Protein AF-A0A7C9F8Z6-F1 (afdb_monomer_lite)

Structure (mmCIF, N/CA/C/O backbone):
data_AF-A0A7C9F8Z6-F1
#
_entry.id   AF-A0A7C9F8Z6-F1
#
loop_
_atom_site.group_PDB
_atom_site.id
_atom_site.type_symbol
_atom_site.label_atom_id
_atom_site.label_alt_id
_atom_site.label_comp_id
_atom_site.label_asym_id
_atom_site.label_entity_id
_atom_site.label_seq_id
_atom_site.pdbx_PDB_ins_code
_atom_site.Cartn_x
_atom_site.Cartn_y
_atom_site.Cartn_z
_atom_site.occupancy
_atom_site.B_iso_or_equiv
_atom_site.auth_seq_id
_atom_site.auth_comp_id
_atom_site.auth_asym_id
_atom_site.auth_atom_id
_atom_site.pdbx_PDB_model_num
ATOM 1 N N . MET A 1 1 ? -21.407 3.156 1.491 1.00 57.25 1 MET A N 1
ATOM 2 C CA . MET A 1 1 ? -20.018 3.135 2.003 1.00 57.25 1 MET A CA 1
ATOM 3 C C . MET A 1 1 ? -19.072 3.362 0.837 1.00 57.25 1 MET A C 1
ATOM 5 O O . MET A 1 1 ? -19.248 2.714 -0.189 1.00 57.25 1 MET A O 1
ATOM 9 N N . ASN A 1 2 ? -18.122 4.292 0.960 1.00 82.75 2 ASN A N 1
ATOM 10 C CA . ASN A 1 2 ? -17.141 4.558 -0.094 1.00 82.75 2 ASN A CA 1
ATOM 11 C C . ASN A 1 2 ? -16.008 3.529 -0.013 1.00 82.75 2 ASN A C 1
ATOM 13 O O . ASN A 1 2 ? -15.420 3.335 1.046 1.00 82.75 2 ASN A O 1
ATOM 17 N N . VAL A 1 3 ? -15.734 2.858 -1.130 1.00 90.50 3 VAL A N 1
ATOM 18 C CA . VAL A 1 3 ? -14.650 1.874 -1.257 1.00 90.50 3 VAL A CA 1
ATOM 19 C C . VAL A 1 3 ? -13.492 2.471 -2.050 1.00 90.50 3 VAL A C 1
ATOM 21 O O . VAL A 1 3 ? -13.716 3.195 -3.024 1.00 90.50 3 VAL A O 1
ATOM 24 N N . LEU A 1 4 ? -12.261 2.125 -1.679 1.00 91.12 4 LEU A N 1
ATOM 25 C CA . LEU A 1 4 ? -11.060 2.476 -2.432 1.00 91.12 4 LEU A CA 1
ATOM 26 C C . LEU A 1 4 ? -10.999 1.614 -3.687 1.00 91.12 4 LEU A C 1
ATOM 28 O O . LEU A 1 4 ? -11.173 0.393 -3.632 1.00 91.12 4 LEU A O 1
ATOM 32 N N . LYS A 1 5 ? -10.746 2.247 -4.830 1.00 92.12 5 LYS A N 1
ATOM 33 C CA . LYS A 1 5 ? -10.627 1.577 -6.126 1.00 92.12 5 LYS A CA 1
ATOM 34 C C . LYS A 1 5 ? -9.312 1.984 -6.771 1.00 92.12 5 LYS A C 1
ATOM 36 O O . LYS A 1 5 ? -9.063 3.174 -6.938 1.00 92.12 5 LYS A O 1
ATOM 41 N N . SER A 1 6 ? -8.529 0.992 -7.176 1.00 91.19 6 SER A N 1
ATOM 42 C CA . SER A 1 6 ? -7.329 1.215 -7.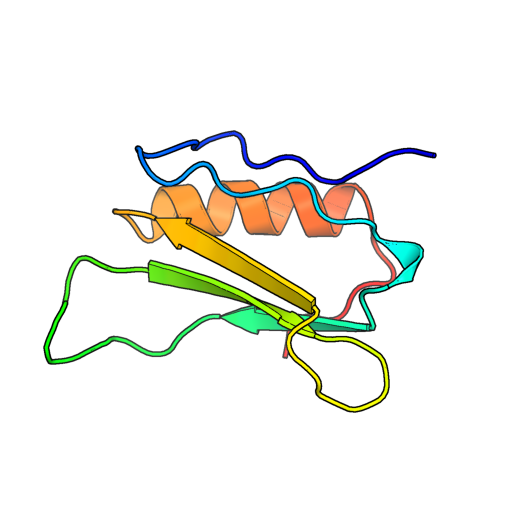977 1.00 91.19 6 SER A CA 1
ATOM 43 C C . SER A 1 6 ? -7.711 1.771 -9.349 1.00 91.19 6 SER A C 1
ATOM 45 O O . SER A 1 6 ? -8.651 1.271 -9.987 1.00 91.19 6 SER A O 1
ATOM 47 N N . LYS A 1 7 ? -6.972 2.781 -9.818 1.00 88.62 7 LYS A N 1
ATOM 48 C CA . LYS A 1 7 ? -7.068 3.277 -11.202 1.00 88.62 7 LYS A CA 1
ATOM 49 C C . LYS A 1 7 ? -6.409 2.325 -12.199 1.00 88.62 7 LYS A C 1
ATOM 51 O O . LYS A 1 7 ? -6.726 2.360 -13.385 1.00 88.62 7 LYS A O 1
ATOM 56 N N . TYR A 1 8 ? -5.518 1.459 -11.725 1.00 85.00 8 TYR A N 1
ATOM 57 C CA . TYR A 1 8 ? -4.693 0.576 -12.542 1.00 85.00 8 TYR A CA 1
ATOM 58 C C . TYR A 1 8 ? -5.136 -0.876 -12.391 1.00 85.00 8 TYR A C 1
ATOM 60 O O . TYR A 1 8 ? -4.454 -1.700 -11.788 1.00 85.00 8 TYR A O 1
ATOM 68 N N . ARG A 1 9 ? -6.299 -1.204 -12.958 1.00 71.69 9 ARG A N 1
ATOM 69 C CA . ARG A 1 9 ? -6.783 -2.588 -13.020 1.00 71.69 9 ARG A CA 1
ATOM 70 C C . ARG A 1 9 ? -6.011 -3.344 -14.100 1.00 71.69 9 ARG A C 1
ATOM 72 O O . ARG A 1 9 ? -6.375 -3.301 -15.270 1.00 71.69 9 ARG A O 1
ATOM 79 N N . THR A 1 10 ? -4.926 -4.005 -13.723 1.00 58.84 10 THR A N 1
ATOM 80 C CA . THR A 1 10 ? -4.282 -5.012 -14.575 1.00 58.84 10 THR A CA 1
ATOM 81 C C . THR A 1 10 ? -5.037 -6.334 -14.404 1.00 58.84 10 THR A C 1
ATOM 83 O O . THR A 1 10 ? -5.447 -6.643 -13.294 1.00 58.84 10 THR A O 1
ATOM 86 N N . GLY A 1 11 ? -5.279 -7.077 -15.493 1.00 64.56 11 GLY A N 1
ATOM 87 C CA . GLY A 1 11 ? -5.896 -8.422 -15.548 1.00 64.56 11 GLY A CA 1
ATOM 88 C C . GLY A 1 11 ? -6.630 -8.940 -14.294 1.00 64.56 11 GLY A C 1
ATOM 89 O O . GLY A 1 11 ? -7.857 -8.888 -14.232 1.00 64.56 11 GLY A O 1
ATOM 90 N N . ILE A 1 12 ? -5.876 -9.446 -13.303 1.00 59.00 12 ILE A N 1
ATOM 91 C CA . ILE A 1 12 ? -6.370 -9.805 -11.960 1.00 59.00 12 ILE A CA 1
ATOM 92 C C . ILE A 1 12 ? -6.755 -8.510 -11.234 1.00 59.00 12 ILE A C 1
ATOM 94 O O . ILE A 1 12 ? -5.951 -7.898 -10.534 1.00 59.00 12 ILE A O 1
ATOM 98 N N . ALA A 1 13 ? -7.985 -8.064 -11.478 1.00 69.62 13 ALA A N 1
ATOM 99 C CA . ALA A 1 13 ? -8.482 -6.759 -11.079 1.00 69.62 13 ALA A CA 1
ATOM 100 C C . ALA A 1 13 ? -8.202 -6.468 -9.600 1.00 69.62 13 ALA A C 1
ATOM 102 O O . ALA A 1 13 ? -8.766 -7.136 -8.740 1.00 69.62 13 ALA A O 1
ATOM 103 N N . ASN A 1 14 ? -7.381 -5.444 -9.329 1.00 89.69 14 ASN A N 1
ATOM 104 C CA . ASN A 1 14 ? -7.166 -4.850 -8.007 1.00 89.69 14 ASN A CA 1
ATOM 105 C C . ASN A 1 14 ? -8.523 -4.616 -7.317 1.00 89.69 14 ASN A C 1
ATOM 107 O O . ASN A 1 14 ? -9.220 -3.647 -7.653 1.00 89.69 14 ASN A O 1
ATOM 111 N N . PRO A 1 15 ? -8.948 -5.520 -6.412 1.00 89.50 15 PRO A N 1
ATOM 112 C CA . PRO A 1 15 ? -10.316 -5.530 -5.921 1.00 89.50 15 PRO A CA 1
ATOM 113 C C . PRO A 1 15 ? -10.549 -4.318 -5.030 1.00 89.50 15 PRO A C 1
ATOM 115 O O . PRO A 1 15 ? -9.624 -3.818 -4.391 1.00 89.50 15 PRO A O 1
ATOM 118 N N . ALA A 1 16 ? -11.792 -3.847 -4.968 1.00 92.19 16 ALA A N 1
ATOM 119 C CA . ALA A 1 16 ? -12.124 -2.726 -4.104 1.00 92.19 16 ALA A CA 1
ATOM 120 C C . ALA A 1 16 ? -11.775 -3.034 -2.635 1.00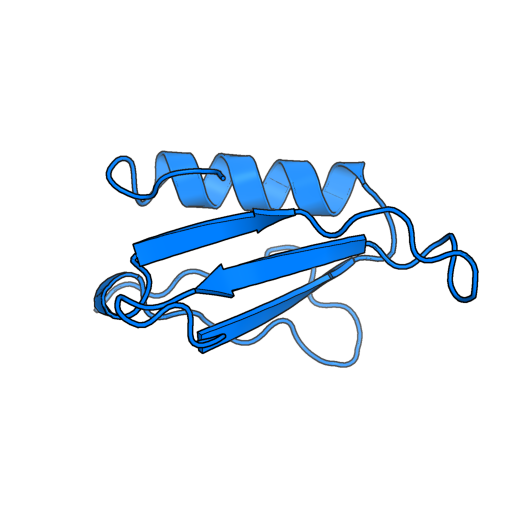 92.19 16 ALA A C 1
ATOM 122 O O . ALA A 1 16 ? -11.921 -4.172 -2.172 1.00 92.19 16 ALA A O 1
ATOM 123 N N . VAL A 1 17 ? -11.310 -2.014 -1.916 1.00 93.00 17 VAL A N 1
ATOM 124 C CA . VAL A 1 17 ? -10.946 -2.111 -0.499 1.00 93.00 17 VAL A CA 1
ATOM 125 C C . VAL A 1 17 ? -11.917 -1.278 0.320 1.00 93.00 17 VAL A C 1
ATOM 127 O O . VAL A 1 17 ? -12.191 -0.130 -0.016 1.00 93.00 17 VAL A O 1
ATOM 130 N N . GLU A 1 18 ? -12.440 -1.856 1.393 1.00 93.69 18 GLU A N 1
ATOM 131 C C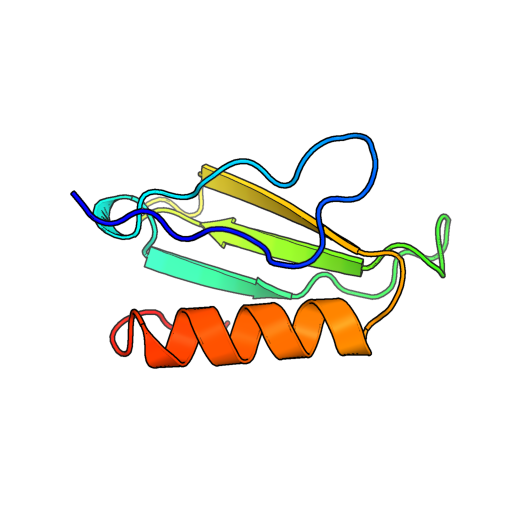A . GLU A 1 18 ? -13.241 -1.137 2.382 1.00 93.69 18 GLU A CA 1
ATOM 132 C C . GLU A 1 18 ? -12.294 -0.456 3.382 1.00 93.69 18 GLU A C 1
ATOM 134 O O . GLU A 1 18 ? -11.630 -1.173 4.136 1.00 93.69 18 GLU A O 1
ATOM 139 N N . PRO A 1 19 ? -12.211 0.892 3.416 1.00 92.06 19 PRO A N 1
ATOM 140 C CA . PRO A 1 19 ? -11.297 1.602 4.313 1.00 92.06 19 PRO A CA 1
ATOM 141 C C . PRO A 1 19 ? -11.461 1.216 5.780 1.00 92.06 19 PRO A C 1
ATOM 143 O O . PRO A 1 19 ? -10.476 1.071 6.489 1.00 92.06 19 PRO A O 1
ATOM 146 N N . SER A 1 20 ? -12.701 0.978 6.218 1.00 92.56 20 SER A N 1
ATOM 147 C CA . SER A 1 20 ? -13.036 0.619 7.602 1.00 92.56 20 SER A CA 1
ATOM 148 C C . SER A 1 20 ? -12.402 -0.689 8.078 1.00 92.56 20 SER A C 1
ATOM 150 O O . SER A 1 20 ? -12.367 -0.953 9.277 1.00 92.56 20 SER A O 1
ATOM 152 N N . ARG A 1 21 ? -11.916 -1.527 7.157 1.00 92.75 21 ARG A N 1
ATOM 153 C CA . ARG A 1 21 ? -11.239 -2.789 7.472 1.00 92.75 21 ARG A CA 1
ATOM 154 C C . ARG A 1 21 ? -9.720 -2.659 7.484 1.00 92.75 21 ARG A C 1
ATOM 156 O O . ARG A 1 21 ? -9.054 -3.619 7.862 1.00 92.75 21 ARG A O 1
ATOM 163 N N . VAL A 1 22 ? -9.181 -1.522 7.051 1.00 94.44 22 VAL A N 1
ATOM 164 C CA . VAL A 1 22 ? -7.744 -1.278 6.923 1.00 94.44 22 VAL A CA 1
ATOM 165 C C . VAL A 1 22 ? -7.270 -0.440 8.105 1.00 94.44 22 VAL A C 1
ATOM 167 O O . VAL A 1 22 ? -7.828 0.607 8.401 1.00 94.44 22 VAL A O 1
ATOM 170 N N . ALA A 1 23 ? -6.223 -0.909 8.770 1.00 93.31 23 ALA A N 1
ATOM 171 C CA . ALA A 1 23 ? -5.490 -0.182 9.794 1.00 93.31 23 ALA A CA 1
ATOM 172 C C . ALA A 1 23 ? -4.197 0.424 9.228 1.00 93.31 23 ALA A C 1
ATOM 174 O O . ALA A 1 23 ? -3.844 1.553 9.561 1.00 93.31 23 ALA A O 1
ATOM 175 N N . THR A 1 24 ? -3.485 -0.314 8.370 1.00 94.62 24 THR A N 1
ATOM 176 C CA . THR A 1 24 ? -2.183 0.109 7.834 1.00 94.62 24 THR A CA 1
ATOM 177 C C . THR A 1 24 ? -2.002 -0.304 6.377 1.00 94.62 24 THR A C 1
ATOM 179 O O . THR A 1 24 ? -2.628 -1.246 5.881 1.00 94.62 24 THR A O 1
ATOM 182 N N . ILE A 1 25 ? -1.137 0.422 5.673 1.00 95.38 25 ILE A N 1
ATOM 183 C CA . ILE A 1 25 ? -0.728 0.125 4.301 1.00 95.38 25 ILE A CA 1
ATOM 184 C C . ILE A 1 25 ? 0.772 -0.143 4.302 1.00 95.38 25 ILE A C 1
ATOM 186 O O . ILE A 1 25 ? 1.524 0.601 4.927 1.00 95.38 25 ILE A O 1
ATOM 190 N N . LYS A 1 26 ? 1.214 -1.178 3.582 1.00 95.06 26 LYS A N 1
ATOM 191 C CA . LYS A 1 26 ? 2.642 -1.477 3.396 1.00 95.06 26 LYS A CA 1
ATOM 192 C C . LYS A 1 26 ? 2.978 -1.612 1.920 1.00 95.06 26 LYS A C 1
ATOM 194 O O . LYS A 1 26 ? 2.218 -2.192 1.137 1.00 95.06 26 LYS A O 1
ATOM 199 N N . LEU A 1 27 ? 4.143 -1.103 1.540 1.00 93.25 27 LEU A N 1
ATOM 200 C CA . LEU A 1 27 ? 4.705 -1.307 0.210 1.00 93.25 27 LEU A CA 1
ATOM 201 C C . LEU A 1 27 ? 5.468 -2.625 0.171 1.00 93.25 27 LEU A C 1
ATOM 203 O O . LEU A 1 27 ? 6.200 -2.957 1.100 1.00 93.25 27 LEU A O 1
ATOM 207 N N . SER A 1 28 ? 5.346 -3.374 -0.923 1.00 88.62 28 SER A N 1
ATOM 208 C CA . SER A 1 28 ? 6.207 -4.537 -1.088 1.00 88.62 28 SER A CA 1
ATOM 209 C C . SER A 1 28 ? 7.670 -4.139 -1.254 1.00 88.62 28 SER A C 1
ATOM 211 O O . SER A 1 28 ? 7.951 -3.185 -2.001 1.00 88.62 28 SER A O 1
ATOM 213 N N . PRO A 1 29 ? 8.595 -4.917 -0.666 1.00 81.94 29 PRO A N 1
ATOM 214 C CA . PRO A 1 29 ? 9.985 -4.875 -1.079 1.00 81.94 29 PRO A CA 1
ATOM 215 C C . PRO A 1 29 ? 10.110 -5.342 -2.543 1.00 81.94 29 PRO A C 1
ATOM 217 O O . PRO A 1 29 ? 9.181 -5.961 -3.081 1.00 81.94 29 PRO A O 1
ATOM 220 N N . PRO A 1 30 ? 11.240 -5.059 -3.211 1.00 77.75 30 PRO A N 1
ATOM 221 C CA . PRO A 1 30 ? 11.529 -5.623 -4.525 1.00 77.75 30 PRO A CA 1
ATOM 222 C C . PRO A 1 30 ? 11.449 -7.155 -4.491 1.00 77.75 30 PRO A C 1
ATOM 224 O O . PRO A 1 30 ? 12.040 -7.782 -3.613 1.00 77.75 30 PRO A O 1
ATOM 227 N N . PHE A 1 31 ? 10.740 -7.770 -5.443 1.00 81.88 31 PHE A N 1
ATOM 228 C CA . PHE A 1 31 ? 10.680 -9.229 -5.573 1.00 81.88 31 PHE A CA 1
ATOM 229 C C . PHE A 1 31 ? 11.782 -9.718 -6.519 1.00 81.88 31 PHE A C 1
ATOM 231 O O . PHE A 1 31 ? 11.641 -9.540 -7.732 1.00 81.88 31 PHE A O 1
ATOM 238 N N . PRO A 1 32 ? 12.829 -10.418 -6.038 1.00 80.25 32 PRO A N 1
ATOM 239 C CA . PRO A 1 32 ? 13.943 -10.827 -6.901 1.00 80.25 32 PRO A CA 1
ATOM 240 C C . PRO A 1 32 ? 13.505 -11.738 -8.056 1.00 80.25 32 PRO A C 1
ATOM 242 O O . PRO A 1 32 ? 14.053 -11.681 -9.148 1.00 80.25 32 PRO A O 1
ATOM 245 N N . ARG A 1 33 ? 12.469 -12.559 -7.831 1.00 85.75 33 ARG A N 1
ATOM 246 C CA . ARG A 1 33 ? 11.921 -13.493 -8.830 1.00 85.75 33 ARG A CA 1
ATOM 247 C C . ARG A 1 33 ? 10.934 -12.845 -9.809 1.00 85.75 33 ARG A C 1
ATOM 249 O O . ARG A 1 33 ? 10.590 -13.462 -10.811 1.00 85.75 33 ARG A O 1
ATOM 256 N N . LYS A 1 34 ? 10.431 -11.645 -9.502 1.00 84.31 34 LYS A N 1
ATOM 257 C CA . LYS A 1 34 ? 9.472 -10.888 -10.323 1.00 84.31 34 LYS A CA 1
ATOM 258 C C . LYS A 1 34 ? 9.794 -9.389 -10.224 1.00 84.31 34 LYS A C 1
ATOM 260 O O . LYS A 1 34 ? 9.056 -8.660 -9.565 1.00 84.31 34 LYS A O 1
ATOM 265 N N . PRO A 1 35 ? 10.874 -8.920 -10.874 1.00 82.31 35 PRO A N 1
ATOM 266 C CA . PRO A 1 35 ? 11.379 -7.553 -10.698 1.00 82.31 35 PRO A CA 1
ATOM 267 C C . PRO A 1 35 ? 10.391 -6.465 -11.146 1.00 82.31 35 PRO A C 1
ATOM 269 O O . PRO A 1 35 ? 10.444 -5.343 -10.656 1.00 82.31 35 PRO A O 1
ATOM 272 N N . ASN A 1 36 ? 9.448 -6.807 -12.028 1.00 85.12 36 ASN A N 1
ATOM 273 C CA . ASN A 1 36 ? 8.421 -5.886 -12.521 1.00 85.12 36 ASN A CA 1
ATOM 274 C C . ASN A 1 36 ? 7.111 -5.950 -11.721 1.00 85.12 36 ASN A C 1
ATOM 276 O O . ASN A 1 36 ? 6.128 -5.333 -12.119 1.00 85.12 36 ASN A O 1
ATOM 280 N N . LEU A 1 37 ? 7.060 -6.719 -10.628 1.00 88.44 37 LEU A N 1
ATOM 281 C CA . LEU A 1 37 ? 5.878 -6.813 -9.782 1.00 88.44 37 LEU A CA 1
ATOM 282 C C . LEU A 1 37 ? 6.014 -5.877 -8.587 1.00 88.44 37 LEU A C 1
ATOM 284 O O . LEU A 1 37 ? 6.896 -6.036 -7.748 1.00 88.44 37 LEU A O 1
ATOM 288 N N . TRP A 1 38 ? 5.079 -4.947 -8.479 1.00 90.75 38 TRP A N 1
ATOM 289 C CA . TRP A 1 38 ? 4.981 -4.018 -7.365 1.00 90.75 38 TRP A CA 1
ATOM 290 C C . TRP A 1 38 ? 3.663 -4.252 -6.659 1.00 90.75 38 TRP A C 1
ATOM 292 O O . TRP A 1 38 ? 2.628 -4.395 -7.307 1.00 90.75 38 TRP A O 1
ATOM 302 N N . VAL A 1 39 ? 3.693 -4.305 -5.333 1.00 92.12 39 VAL A N 1
ATOM 303 C CA . VAL A 1 39 ? 2.513 -4.652 -4.548 1.00 92.12 39 VAL A CA 1
ATOM 304 C C . VAL A 1 39 ? 2.269 -3.609 -3.466 1.00 92.12 39 VAL A C 1
ATOM 306 O O . VAL A 1 39 ? 3.209 -3.045 -2.896 1.00 92.12 39 VAL A O 1
ATOM 309 N N . LEU A 1 40 ? 0.991 -3.327 -3.235 1.00 94.31 40 LEU A N 1
ATOM 310 C CA . LEU A 1 40 ? 0.490 -2.509 -2.141 1.00 94.31 40 LEU A CA 1
ATOM 311 C C . LEU A 1 40 ? -0.425 -3.383 -1.284 1.00 94.31 40 LEU A C 1
ATOM 313 O O . LEU A 1 40 ? -1.416 -3.933 -1.774 1.00 94.31 40 LEU A O 1
ATOM 317 N N . TYR A 1 41 ? -0.047 -3.550 -0.024 1.00 94.88 41 TYR A N 1
ATOM 318 C CA . TYR A 1 41 ? -0.740 -4.401 0.930 1.00 94.88 41 TYR A CA 1
ATOM 319 C C . TYR A 1 41 ? -1.598 -3.559 1.860 1.00 94.88 41 TYR A C 1
ATOM 321 O O . TYR A 1 41 ? -1.118 -2.586 2.437 1.00 94.88 41 TYR A O 1
ATOM 329 N N . PHE A 1 42 ? -2.844 -3.976 2.042 1.00 95.44 42 PHE A N 1
ATOM 330 C CA . PHE A 1 42 ? -3.771 -3.392 3.001 1.00 95.44 42 PHE A CA 1
ATOM 331 C C . PHE A 1 42 ? -3.917 -4.346 4.177 1.00 95.44 42 PHE A C 1
ATOM 333 O O . PHE A 1 42 ? -4.382 -5.474 4.000 1.00 95.44 42 PHE A O 1
ATOM 340 N N . TYR A 1 43 ? -3.541 -3.894 5.365 1.00 95.69 43 TYR A N 1
ATOM 341 C CA . TYR A 1 43 ? -3.551 -4.673 6.596 1.00 95.69 43 TYR A CA 1
ATOM 342 C C . TYR A 1 43 ? -4.668 -4.209 7.525 1.00 95.69 43 TYR A C 1
ATOM 344 O O . TYR A 1 43 ? -4.930 -3.015 7.620 1.00 95.69 43 TYR A O 1
ATOM 352 N N . GLY A 1 44 ? -5.329 -5.142 8.208 1.00 94.44 44 GLY A N 1
ATOM 353 C CA . GLY A 1 44 ? -6.310 -4.857 9.261 1.00 94.44 44 GLY A CA 1
ATOM 354 C C . GLY A 1 44 ? -5.669 -4.769 10.649 1.00 94.44 44 GLY A C 1
ATOM 355 O O . GLY A 1 44 ? -4.464 -4.948 10.790 1.00 94.44 44 GLY A O 1
ATOM 356 N N . GLY A 1 45 ? -6.483 -4.550 11.688 1.00 88.38 45 GLY A N 1
ATOM 357 C CA . GLY A 1 45 ? -6.014 -4.319 13.068 1.00 88.38 45 GLY A CA 1
ATOM 358 C C . GLY A 1 45 ? -5.199 -5.447 13.725 1.00 88.38 45 GLY A C 1
ATOM 359 O O . GLY A 1 45 ? -4.548 -5.196 14.729 1.00 88.38 45 GLY A O 1
ATOM 360 N N . ASN A 1 46 ? -5.182 -6.651 13.141 1.00 89.12 46 ASN A N 1
ATOM 361 C CA . ASN A 1 46 ? -4.429 -7.813 13.636 1.00 89.12 46 ASN A CA 1
ATOM 362 C C . ASN A 1 46 ? -3.262 -8.199 12.706 1.00 89.12 46 ASN A C 1
ATOM 364 O O . ASN A 1 46 ? -2.964 -9.382 12.563 1.00 89.12 46 ASN A O 1
ATOM 368 N N . ASP A 1 47 ? -2.694 -7.240 11.964 1.00 87.12 47 ASP A N 1
ATOM 369 C CA . ASP A 1 47 ? -1.659 -7.482 10.939 1.0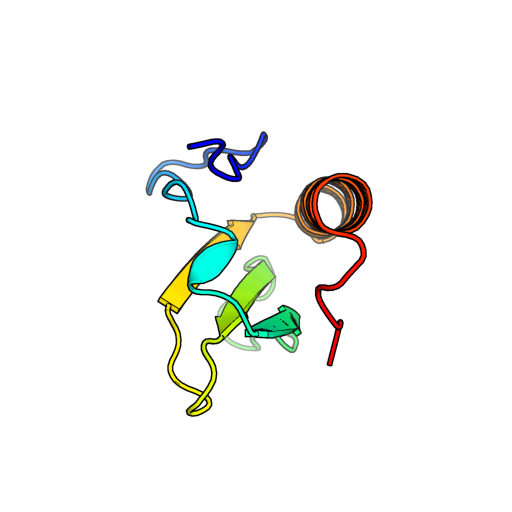0 87.12 47 ASP A CA 1
ATOM 370 C C . ASP A 1 47 ? -2.050 -8.531 9.875 1.00 87.12 47 ASP A C 1
ATOM 372 O O . ASP A 1 47 ? -1.218 -9.074 9.145 1.00 87.12 47 ASP A O 1
ATOM 376 N N . GLN A 1 48 ? -3.351 -8.778 9.712 1.00 93.94 48 GLN A N 1
ATOM 377 C CA . GLN A 1 48 ? -3.877 -9.644 8.664 1.00 93.94 48 GLN A CA 1
ATOM 378 C C . GLN A 1 48 ? -4.000 -8.876 7.348 1.00 93.94 48 GLN A C 1
ATOM 380 O O . GLN A 1 48 ? -4.512 -7.753 7.324 1.00 93.94 48 GLN A O 1
ATOM 385 N N . ILE A 1 49 ? -3.587 -9.492 6.240 1.00 93.31 49 ILE A N 1
ATOM 386 C CA . ILE A 1 49 ? -3.779 -8.913 4.907 1.00 93.31 49 ILE A CA 1
ATOM 387 C C . ILE A 1 49 ? -5.272 -8.943 4.577 1.00 93.31 49 ILE A C 1
ATOM 389 O O . ILE A 1 49 ? -5.880 -9.999 4.419 1.00 93.31 49 ILE A O 1
ATOM 393 N N . VAL A 1 50 ? -5.861 -7.761 4.447 1.00 94.12 50 VAL A N 1
ATOM 394 C CA . VAL A 1 50 ? -7.251 -7.571 4.033 1.00 94.12 50 VAL A CA 1
ATOM 395 C C . VAL A 1 50 ? -7.333 -7.634 2.518 1.00 94.12 50 VAL A C 1
ATOM 397 O O . VAL A 1 50 ? -8.190 -8.337 1.978 1.00 94.12 50 VAL A O 1
ATOM 400 N N . ARG A 1 51 ? -6.444 -6.918 1.820 1.00 93.81 51 ARG A N 1
ATOM 401 C CA . ARG A 1 51 ? -6.388 -6.858 0.354 1.00 93.81 51 ARG A CA 1
ATOM 402 C C . ARG A 1 51 ? -4.975 -6.600 -0.149 1.00 93.81 51 ARG A C 1
ATOM 404 O O . ARG A 1 51 ? -4.114 -6.107 0.575 1.00 93.81 51 ARG A O 1
ATOM 411 N N . THR A 1 52 ? -4.796 -6.888 -1.431 1.00 93.31 52 THR A N 1
ATOM 412 C CA . THR A 1 52 ? -3.535 -6.718 -2.142 1.00 93.31 52 THR A CA 1
ATOM 413 C C . THR A 1 52 ? -3.814 -6.114 -3.507 1.00 93.31 52 THR A C 1
ATOM 415 O O . THR A 1 52 ? -4.681 -6.611 -4.228 1.00 93.31 52 THR A O 1
ATOM 418 N N . TRP A 1 53 ? -3.085 -5.058 -3.855 1.00 93.94 53 TRP A N 1
ATOM 419 C CA . TRP A 1 53 ? -3.082 -4.473 -5.193 1.00 93.94 53 TRP A CA 1
ATOM 420 C C . TRP A 1 53 ? -1.742 -4.707 -5.875 1.00 93.94 53 TRP A C 1
ATOM 422 O O . TRP A 1 53 ? -0.691 -4.540 -5.259 1.00 93.94 53 TRP A O 1
ATOM 432 N N . TYR A 1 54 ? -1.794 -5.075 -7.149 1.00 91.88 54 TYR A N 1
ATOM 433 C CA . TYR A 1 54 ? -0.656 -5.434 -7.979 1.00 91.88 54 TYR A CA 1
ATOM 434 C C . TYR A 1 54 ? -0.469 -4.414 -9.098 1.00 91.88 54 TYR A C 1
ATOM 436 O O . TYR A 1 54 ? -1.431 -3.920 -9.692 1.00 91.88 54 TYR A O 1
ATOM 444 N N . TYR A 1 55 ? 0.790 -4.130 -9.411 1.00 90.69 55 TYR A N 1
ATOM 445 C CA . TYR A 1 55 ? 1.186 -3.168 -10.428 1.00 90.69 55 TYR A CA 1
ATOM 446 C C . TYR A 1 55 ? 2.397 -3.680 -11.196 1.00 90.69 55 TYR A C 1
ATOM 448 O O . TYR A 1 55 ? 3.247 -4.387 -10.655 1.00 90.69 55 TYR A O 1
ATOM 456 N N . ASP A 1 56 ? 2.479 -3.270 -12.456 1.00 89.50 56 ASP A N 1
ATOM 457 C CA . ASP A 1 56 ? 3.610 -3.513 -13.353 1.00 89.50 56 ASP A CA 1
ATOM 458 C C . ASP A 1 56 ? 4.681 -2.406 -13.269 1.00 89.50 56 ASP A C 1
ATOM 460 O O . ASP A 1 56 ? 5.743 -2.517 -13.876 1.00 89.50 56 ASP A O 1
ATOM 464 N N . SER A 1 57 ? 4.415 -1.323 -12.527 1.00 89.31 57 SER A N 1
ATOM 465 C CA . SER A 1 57 ? 5.352 -0.214 -12.359 1.00 89.31 57 SER A CA 1
ATOM 466 C C . SER A 1 57 ? 5.253 0.440 -10.975 1.00 89.31 57 SER A C 1
ATOM 468 O O . SER A 1 57 ? 4.160 0.522 -10.395 1.00 89.31 57 SER A O 1
ATOM 470 N N . PRO A 1 58 ? 6.372 0.974 -10.448 1.00 90.94 58 PRO A N 1
ATOM 471 C CA . PRO A 1 58 ? 6.380 1.648 -9.152 1.00 90.94 58 PRO A CA 1
ATOM 472 C C . PRO A 1 58 ? 5.583 2.958 -9.197 1.00 90.94 58 PRO A C 1
ATOM 474 O O . PRO A 1 58 ? 4.933 3.319 -8.220 1.00 90.94 58 PRO A O 1
ATOM 477 N N . ALA A 1 59 ? 5.567 3.636 -10.349 1.00 92.88 59 ALA A N 1
ATOM 478 C CA . ALA A 1 59 ? 4.847 4.891 -10.538 1.00 92.88 59 ALA A CA 1
ATOM 479 C C . ALA A 1 59 ? 3.321 4.718 -10.444 1.00 92.88 59 ALA A C 1
ATOM 481 O O . ALA A 1 59 ? 2.644 5.557 -9.854 1.00 92.88 59 ALA A O 1
ATOM 482 N N . LYS A 1 60 ? 2.765 3.628 -10.997 1.00 92.62 60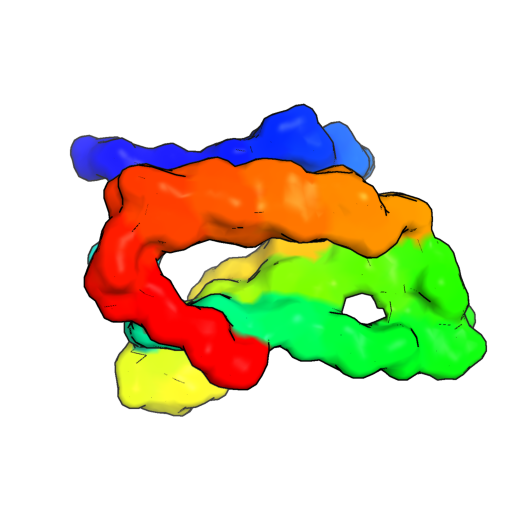 LYS A N 1
ATOM 483 C CA . LYS A 1 60 ? 1.328 3.323 -10.867 1.00 92.62 60 LYS A CA 1
ATOM 484 C C . LYS A 1 60 ? 0.959 3.013 -9.416 1.00 92.62 60 LYS A C 1
ATOM 486 O O . LYS A 1 60 ? -0.025 3.553 -8.919 1.00 92.62 60 LYS A O 1
ATOM 491 N N . ARG A 1 61 ? 1.789 2.215 -8.730 1.00 93.56 61 ARG A N 1
ATOM 492 C CA . ARG A 1 61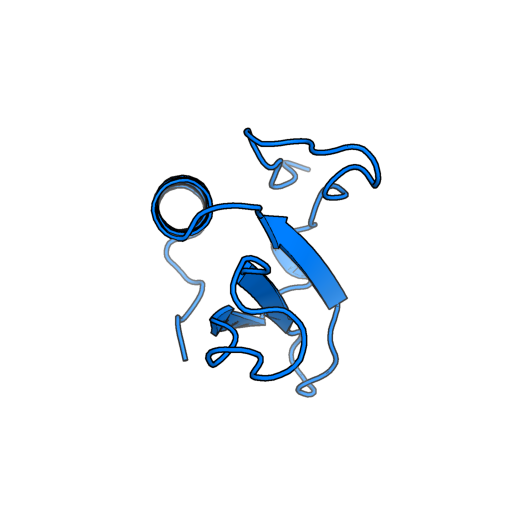 ? 1.630 1.923 -7.298 1.00 93.56 61 ARG A CA 1
ATOM 493 C C . ARG A 1 61 ? 1.610 3.203 -6.463 1.00 93.56 61 ARG A C 1
ATOM 495 O O . ARG A 1 61 ? 0.734 3.347 -5.618 1.00 93.56 61 ARG A O 1
ATOM 502 N N . GLN A 1 62 ? 2.548 4.119 -6.711 1.00 94.94 62 GLN A N 1
ATOM 503 C CA . GLN A 1 62 ? 2.642 5.375 -5.965 1.00 94.94 62 GLN A CA 1
ATOM 504 C C . GLN A 1 62 ? 1.410 6.259 -6.180 1.00 94.94 62 GLN A C 1
ATOM 506 O O . GLN A 1 62 ? 0.827 6.728 -5.214 1.00 94.94 62 GLN A O 1
ATOM 511 N N . LYS A 1 63 ? 0.944 6.413 -7.426 1.00 95.31 63 LYS A N 1
ATOM 512 C CA . LYS A 1 63 ? -0.250 7.221 -7.727 1.00 95.31 63 LYS A CA 1
ATOM 513 C C . LYS A 1 63 ? -1.515 6.717 -7.027 1.00 95.31 63 LYS A C 1
ATOM 515 O O . LYS A 1 63 ? -2.321 7.530 -6.579 1.00 95.31 63 LYS A O 1
ATOM 520 N N . ASP A 1 64 ? -1.704 5.399 -6.943 1.00 94.38 64 ASP A N 1
ATOM 521 C CA . ASP A 1 64 ? -2.829 4.830 -6.192 1.00 94.38 64 ASP A CA 1
ATOM 522 C C . ASP A 1 64 ? -2.624 4.966 -4.674 1.00 94.38 64 ASP A C 1
ATOM 524 O O . ASP A 1 64 ? -3.592 5.249 -3.971 1.00 94.38 64 ASP A O 1
ATOM 528 N N . LEU A 1 65 ? -1.392 4.832 -4.163 1.00 95.31 65 LEU A N 1
ATOM 529 C CA . LEU A 1 65 ? -1.088 5.093 -2.751 1.00 95.31 65 LEU A CA 1
ATOM 530 C C . LEU A 1 65 ? -1.442 6.533 -2.362 1.00 95.31 65 LEU A C 1
ATOM 532 O O . LEU A 1 65 ? -2.182 6.733 -1.402 1.00 95.31 65 LEU A O 1
ATOM 536 N N . ASP A 1 66 ? -0.967 7.519 -3.122 1.00 95.25 66 ASP A N 1
ATOM 537 C CA . ASP A 1 66 ? -1.212 8.940 -2.854 1.00 95.25 66 ASP A CA 1
ATOM 538 C C . ASP A 1 66 ? -2.716 9.239 -2.832 1.00 95.25 66 ASP A C 1
ATOM 540 O O . ASP A 1 66 ? -3.217 9.936 -1.951 1.00 95.25 66 ASP A O 1
ATOM 544 N N . GLN A 1 67 ? -3.467 8.648 -3.766 1.00 93.94 67 GLN A N 1
ATOM 545 C CA . GLN A 1 67 ? -4.919 8.773 -3.795 1.00 93.94 67 GLN A CA 1
ATOM 546 C C . GLN A 1 67 ? -5.585 8.132 -2.571 1.00 93.94 67 GLN A C 1
ATOM 548 O O . GLN A 1 67 ? -6.535 8.701 -2.035 1.00 93.94 67 GLN A O 1
ATOM 553 N N . VAL A 1 68 ? -5.132 6.953 -2.139 1.00 94.06 68 VAL A N 1
ATOM 554 C CA . VAL A 1 68 ? -5.668 6.294 -0.940 1.00 94.06 68 VAL A CA 1
ATOM 555 C C . VAL A 1 68 ? -5.416 7.150 0.298 1.00 94.06 68 VAL A C 1
ATOM 557 O O . VAL A 1 68 ? -6.350 7.375 1.062 1.00 94.06 68 VAL A O 1
ATOM 560 N N . LEU A 1 69 ? -4.202 7.674 0.467 1.00 93.19 69 LEU A N 1
ATOM 561 C CA . LEU A 1 69 ? -3.850 8.535 1.600 1.00 93.19 69 LEU A CA 1
ATOM 562 C C . LEU A 1 69 ? -4.628 9.858 1.579 1.00 93.19 69 LEU A C 1
ATOM 564 O O . LEU A 1 69 ? -5.037 10.347 2.626 1.00 93.19 69 LEU A O 1
ATOM 568 N N . MET A 1 70 ? -4.919 10.403 0.394 1.00 93.12 70 MET A N 1
ATOM 569 C CA . MET A 1 70 ? -5.780 11.582 0.249 1.00 93.12 70 MET A CA 1
ATOM 570 C C . MET A 1 70 ? -7.241 11.299 0.640 1.00 93.12 70 MET A C 1
ATOM 572 O O . MET A 1 70 ? -7.905 12.163 1.207 1.00 93.12 70 MET A O 1
ATOM 576 N N . GLN A 1 71 ? -7.766 10.109 0.328 1.00 91.69 71 GLN A N 1
ATOM 577 C CA . GLN A 1 71 ? -9.150 9.722 0.645 1.00 91.69 71 GLN A CA 1
ATOM 578 C C . GLN A 1 71 ? -9.325 9.222 2.082 1.00 91.69 71 GLN A C 1
ATOM 580 O O . GLN A 1 71 ? -10.439 9.228 2.605 1.00 91.69 71 GLN A O 1
ATOM 585 N N . CYS A 1 72 ? -8.250 8.741 2.700 1.00 91.00 72 CYS A N 1
ATOM 586 C CA . CYS A 1 72 ? -8.241 8.140 4.026 1.00 91.00 72 CYS A CA 1
ATOM 587 C C . CYS A 1 72 ? -7.010 8.639 4.802 1.00 91.00 72 CYS A C 1
ATOM 589 O O . CYS A 1 72 ? -6.046 7.886 4.949 1.00 91.00 72 CYS A O 1
ATOM 591 N N . PRO A 1 73 ? -7.033 9.891 5.298 1.00 88.88 73 PRO A N 1
ATOM 592 C CA . PRO A 1 73 ? -5.878 10.514 5.950 1.00 88.88 73 PRO A CA 1
ATOM 593 C C . PRO A 1 73 ? -5.450 9.815 7.251 1.00 88.88 73 PRO A C 1
ATOM 595 O O . PRO A 1 73 ? -4.300 9.942 7.659 1.00 88.88 73 PRO A O 1
ATOM 598 N N . ASP A 1 74 ? -6.343 9.043 7.878 1.00 87.50 74 ASP A N 1
ATOM 599 C CA . ASP A 1 74 ? -6.049 8.283 9.100 1.00 87.50 74 ASP A CA 1
ATOM 600 C C . ASP A 1 74 ? -5.240 6.998 8.841 1.00 87.50 74 ASP A C 1
ATOM 602 O O . ASP A 1 74 ? -4.702 6.398 9.778 1.00 87.50 74 ASP A O 1
ATOM 606 N N . LEU A 1 75 ? -5.147 6.546 7.582 1.00 88.75 75 LEU A N 1
ATOM 607 C CA . LEU A 1 75 ? -4.378 5.354 7.235 1.00 88.75 75 LEU A CA 1
ATOM 608 C C . LEU A 1 75 ? -2.882 5.644 7.299 1.00 88.75 75 LEU A C 1
ATOM 610 O O . LEU A 1 75 ? -2.367 6.557 6.657 1.00 88.75 75 LEU A O 1
ATOM 614 N N . LYS A 1 76 ? -2.166 4.798 8.037 1.00 88.44 76 LYS A N 1
ATOM 615 C CA . LYS A 1 76 ? -0.717 4.917 8.202 1.00 88.44 76 LYS A CA 1
ATOM 616 C C . LYS A 1 76 ? 0.016 4.068 7.171 1.00 88.44 76 LYS A C 1
ATOM 618 O O . LYS A 1 76 ? -0.294 2.886 6.998 1.00 88.44 76 LYS A O 1
ATOM 623 N N . LEU A 1 77 ? 1.014 4.673 6.531 1.00 91.56 77 LEU A N 1
ATOM 624 C CA . LEU A 1 77 ? 2.029 3.960 5.761 1.00 91.56 77 LEU A CA 1
ATOM 625 C C . LEU A 1 77 ? 3.088 3.414 6.730 1.00 91.56 77 LEU A C 1
ATOM 627 O O . LEU A 1 77 ? 3.596 4.171 7.558 1.00 91.56 77 LEU A O 1
ATOM 631 N N . MET A 1 78 ? 3.387 2.119 6.634 1.00 85.19 78 MET A N 1
ATOM 632 C CA . MET A 1 78 ? 4.412 1.423 7.423 1.00 85.19 78 MET A CA 1
ATOM 633 C C . MET A 1 78 ? 5.498 0.813 6.543 1.00 85.19 78 MET A C 1
ATOM 635 O O . MET A 1 78 ? 5.186 0.425 5.390 1.00 85.19 78 MET A O 1
#

pLDDT: mean 88.7, std 8.41, range [57.25, 95.69]

Foldseek 3Di:
DDWQAQPDQDPVGQDTHDVVQFQEKEWDDQDPVQNQWTKIFGAGPVRDTPGMDIGSDPVSVVVSVVVVCVVPVNYYYD

Radius of gyration: 11.87 Å; chains: 1; bounding box: 34×25×29 Å

Secondary structure (DSSP, 8-state):
---B--S---SS----B-GGG-SEEEEPPP-TT-TT-EEEEEE-TTS-EEEEEEESSHHHHHHHHHHHHHH-TTPEE-

Sequence (78 aa):
MNVLKSKYRTGIANPAVEPSRVATIKLSPPFPRKPNLWVLYFYGGNDQIVRTWYYDSPAKRQKDLDQVLMQCPDLKLM

Organism: NCBI:txid2654236